Protein AF-A0A5B0WSS4-F1 (afdb_monomer_lite)

pLDDT: mean 94.7, std 6.8, range [60.53, 98.38]

Sequence (94 aa):
MDYKVNVATAGTYKVKYRVAVDSGYTGKVQLQVNGVNLKMPSFPTTGGLKKWVIVSDSVTLEEGEQKIRLYASQNEWKLNWLKLKLIPKVPEKF

Secondary structure (DSSP, 8-state):
-EEEEEESS-EEEEEEEEEEE-TT--EEEEEEETTEEEE-PEEPP-SSTT--EEEEEEEEE-SEEEEEEEEESS-SEEEEEEEEEE-PPPPP--

Foldseek 3Di:
DKDKDAAAAWAKKKKKWKKAAAPPDKWWKFKDKPNHGDDIDIHDHQHHAVRIDIDIDMDTDHGGIIMIDIGTPDDRMDTPDMDIDGDDDDDDDD

Radius of gyration: 14.68 Å; chains: 1; bounding box: 31×34×44 Å

Structure (mmCIF, N/CA/C/O backbone):
data_AF-A0A5B0WSS4-F1
#
_entry.id   AF-A0A5B0WSS4-F1
#
loop_
_atom_site.group_PDB
_atom_site.id
_atom_site.type_symbol
_atom_site.label_atom_id
_atom_site.label_alt_id
_atom_site.label_comp_id
_atom_site.label_asym_id
_atom_site.label_entity_id
_atom_site.label_seq_id
_atom_site.pdbx_PDB_ins_code
_atom_site.Cartn_x
_atom_site.Cartn_y
_atom_site.Cartn_z
_atom_site.occupancy
_atom_site.B_iso_or_equiv
_atom_site.auth_seq_id
_atom_site.auth_comp_id
_atom_site.auth_asym_id
_atom_site.auth_atom_id
_atom_site.pdbx_PDB_model_num
ATOM 1 N N . MET A 1 1 ? -1.188 8.835 -4.229 1.00 92.06 1 MET A N 1
ATOM 2 C CA . MET A 1 1 ? -2.558 8.326 -4.468 1.00 92.06 1 MET A CA 1
ATOM 3 C C . MET A 1 1 ? -3.205 8.097 -3.119 1.00 92.06 1 MET A C 1
ATOM 5 O O . MET A 1 1 ? -2.562 7.465 -2.288 1.00 92.06 1 MET A O 1
ATOM 9 N N . ASP A 1 2 ? -4.418 8.605 -2.906 1.00 94.94 2 ASP A N 1
ATOM 10 C CA . ASP A 1 2 ? -5.109 8.562 -1.610 1.00 94.94 2 ASP A CA 1
ATOM 11 C C . ASP A 1 2 ? -6.397 7.742 -1.727 1.00 94.94 2 ASP A C 1
ATOM 13 O O . ASP A 1 2 ? -7.155 7.908 -2.679 1.00 94.94 2 ASP A O 1
ATOM 17 N N . TYR A 1 3 ? -6.646 6.884 -0.742 1.00 95.19 3 TYR A N 1
ATOM 18 C CA . TYR A 1 3 ? -7.812 6.016 -0.645 1.00 95.19 3 TYR A CA 1
ATOM 19 C C . TYR A 1 3 ? -8.420 6.161 0.744 1.00 95.19 3 TYR A C 1
ATOM 21 O O . TYR A 1 3 ? -7.738 5.970 1.750 1.00 95.19 3 TYR A O 1
ATOM 29 N N . LYS A 1 4 ? -9.712 6.472 0.802 1.00 96.62 4 LYS A N 1
ATOM 30 C CA . LYS A 1 4 ? -10.490 6.339 2.032 1.00 96.62 4 LYS A CA 1
ATOM 31 C C . LYS A 1 4 ? -11.066 4.934 2.080 1.00 96.62 4 LYS A C 1
ATOM 33 O O . LYS A 1 4 ? -11.706 4.506 1.120 1.00 96.62 4 LYS A O 1
ATOM 38 N N . VAL A 1 5 ? -10.819 4.219 3.168 1.00 95.31 5 VAL A N 1
ATOM 39 C CA . VAL A 1 5 ? -11.367 2.880 3.391 1.00 95.31 5 VAL A CA 1
ATOM 40 C C . VAL A 1 5 ? -12.081 2.863 4.731 1.00 95.31 5 VAL A C 1
ATOM 42 O O . VAL A 1 5 ? -11.578 3.422 5.699 1.00 95.31 5 VAL A O 1
ATOM 45 N N . ASN A 1 6 ? -13.250 2.230 4.784 1.00 97.19 6 ASN A N 1
ATOM 46 C CA . ASN A 1 6 ? -13.915 1.937 6.046 1.00 97.19 6 ASN A CA 1
ATOM 47 C C . ASN A 1 6 ? -13.556 0.505 6.457 1.00 97.19 6 ASN A C 1
ATOM 49 O O . ASN A 1 6 ? -13.959 -0.457 5.796 1.00 97.19 6 ASN A O 1
ATOM 53 N N . VAL A 1 7 ? -12.728 0.369 7.486 1.00 97.38 7 VAL A N 1
ATOM 54 C CA . VAL A 1 7 ? -12.234 -0.915 7.983 1.00 97.38 7 VAL A CA 1
ATOM 55 C C . VAL A 1 7 ? -13.266 -1.488 8.945 1.00 97.38 7 VAL A C 1
ATOM 57 O O . VAL A 1 7 ? -13.488 -0.939 10.012 1.00 97.38 7 VAL A O 1
ATOM 60 N N . ALA A 1 8 ? -13.892 -2.604 8.574 1.00 96.12 8 ALA A N 1
ATOM 61 C CA . ALA A 1 8 ? -14.956 -3.210 9.379 1.00 96.12 8 ALA A CA 1
ATOM 62 C C . ALA A 1 8 ? -14.460 -3.937 10.644 1.00 96.12 8 ALA A C 1
ATOM 64 O O . ALA A 1 8 ? -15.256 -4.273 11.510 1.00 96.12 8 ALA A O 1
ATOM 65 N N . THR A 1 9 ? -13.172 -4.276 10.730 1.00 96.56 9 THR A N 1
ATOM 66 C CA . THR A 1 9 ? -12.614 -4.998 11.881 1.00 96.56 9 THR A CA 1
ATOM 67 C C . THR A 1 9 ? -11.152 -4.624 12.049 1.00 96.56 9 THR A C 1
ATOM 69 O O . THR A 1 9 ? -10.368 -4.783 11.114 1.00 96.56 9 THR A O 1
ATOM 72 N N . ALA A 1 10 ? -10.765 -4.166 13.237 1.00 97.56 10 ALA A N 1
ATOM 73 C CA . ALA A 1 10 ? -9.361 -3.905 13.531 1.00 97.56 10 ALA A CA 1
ATOM 74 C C . ALA A 1 10 ? -8.521 -5.191 13.403 1.00 97.56 10 ALA A C 1
ATOM 76 O O . ALA A 1 10 ? -8.927 -6.275 13.838 1.00 97.56 10 ALA A O 1
ATOM 77 N N . GLY A 1 11 ? -7.328 -5.092 12.819 1.00 96.75 11 GLY A N 1
ATOM 78 C CA . GLY A 1 11 ? -6.429 -6.237 12.706 1.00 96.75 11 GLY A CA 1
ATOM 79 C C . GLY A 1 11 ? -5.336 -6.090 11.661 1.00 96.75 11 GLY A C 1
ATOM 80 O O . GLY A 1 11 ? -5.147 -5.040 11.049 1.00 96.75 11 GLY A O 1
ATOM 81 N N . THR A 1 12 ? -4.589 -7.173 11.447 1.00 97.06 12 THR A N 1
ATOM 82 C CA . THR A 1 12 ? -3.542 -7.218 10.425 1.00 97.06 12 THR A CA 1
ATOM 83 C C . THR A 1 12 ? -4.136 -7.570 9.067 1.00 97.06 12 THR A C 1
ATOM 85 O O . THR A 1 12 ? -4.706 -8.641 8.862 1.00 97.06 12 THR A O 1
ATOM 88 N N . TYR A 1 13 ? -3.947 -6.683 8.103 1.00 97.44 13 TYR A N 1
ATOM 89 C CA . TYR A 1 13 ? -4.345 -6.851 6.718 1.00 97.44 13 TYR A CA 1
ATOM 90 C C . TYR A 1 13 ? -3.131 -7.185 5.859 1.00 97.44 13 TYR A C 1
ATOM 92 O O . TYR A 1 13 ? -2.113 -6.495 5.894 1.00 97.44 13 TYR A O 1
ATOM 100 N N . LYS A 1 14 ?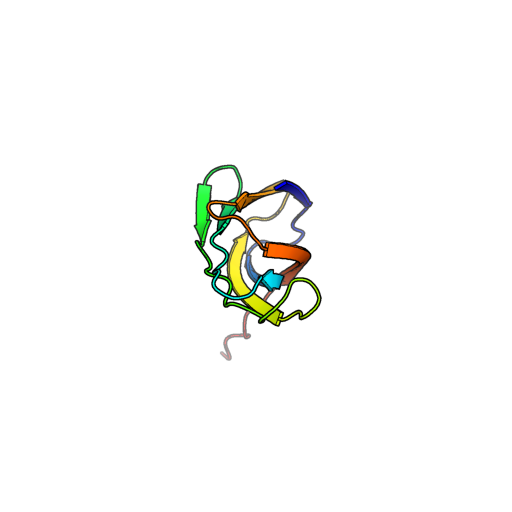 -3.258 -8.215 5.018 1.00 97.75 14 LYS A N 1
ATOM 101 C CA . LYS A 1 14 ? -2.341 -8.438 3.902 1.00 97.75 14 LYS A CA 1
ATOM 102 C C . LYS A 1 14 ? -2.639 -7.409 2.819 1.00 97.75 14 LYS A C 1
ATOM 104 O O . LYS A 1 14 ? -3.746 -7.389 2.273 1.00 97.75 14 LYS A O 1
ATOM 109 N N . VAL A 1 15 ? -1.644 -6.599 2.490 1.00 97.50 15 VAL A N 1
ATOM 110 C CA . VAL A 1 15 ? -1.677 -5.669 1.362 1.00 97.50 15 VAL A CA 1
ATOM 111 C C . VAL A 1 15 ? -1.111 -6.385 0.151 1.00 97.50 15 VAL A C 1
ATOM 113 O O . VAL A 1 15 ? -0.077 -7.042 0.242 1.00 97.50 15 VAL A O 1
ATOM 116 N N . LYS A 1 16 ? -1.788 -6.283 -0.988 1.00 98.25 16 LYS A N 1
ATOM 117 C CA . LYS A 1 16 ? -1.298 -6.773 -2.275 1.00 98.25 16 LYS A CA 1
ATOM 118 C C . LYS A 1 16 ? -1.303 -5.635 -3.280 1.00 98.25 16 LYS A C 1
ATOM 120 O O . LYS A 1 16 ? -2.348 -5.022 -3.489 1.00 98.25 16 LYS A O 1
ATOM 125 N N . TYR A 1 17 ? -0.170 -5.418 -3.931 1.00 97.81 17 TYR A N 1
ATOM 126 C CA . TYR A 1 17 ? -0.000 -4.452 -5.011 1.00 97.81 17 TYR A CA 1
ATOM 127 C C . TYR A 1 17 ? 0.189 -5.225 -6.306 1.00 97.81 17 TYR A C 1
ATOM 129 O O . TYR A 1 17 ? 1.143 -5.998 -6.418 1.00 97.81 17 TYR A O 1
ATOM 137 N N . ARG A 1 18 ? -0.695 -5.030 -7.287 1.00 98.19 18 ARG A N 1
ATOM 138 C CA . ARG A 1 18 ? -0.451 -5.526 -8.643 1.00 98.19 18 ARG A CA 1
ATOM 139 C C . ARG A 1 18 ? 0.193 -4.422 -9.460 1.00 98.19 18 ARG A C 1
ATOM 141 O O . ARG A 1 18 ? -0.464 -3.430 -9.776 1.00 98.19 18 ARG A O 1
ATOM 148 N N . VAL A 1 19 ? 1.463 -4.608 -9.788 1.00 98.12 19 VAL A N 1
ATOM 149 C CA . VAL A 1 19 ? 2.328 -3.570 -10.359 1.00 98.12 19 VAL A CA 1
ATOM 150 C C . VAL A 1 19 ? 3.060 -4.067 -11.598 1.00 98.12 19 VAL A C 1
ATOM 152 O O . VAL A 1 19 ? 3.273 -5.269 -11.757 1.00 98.12 19 VAL A O 1
ATOM 155 N N . ALA A 1 20 ? 3.414 -3.138 -12.476 1.00 98.31 20 ALA A N 1
ATOM 156 C CA . ALA A 1 20 ? 4.328 -3.346 -13.595 1.00 98.31 20 ALA A CA 1
ATOM 157 C C . ALA A 1 20 ? 5.439 -2.303 -13.493 1.00 98.31 20 ALA A C 1
ATOM 159 O O . ALA A 1 20 ? 5.146 -1.150 -13.196 1.00 98.31 20 ALA A O 1
ATOM 160 N N . VAL A 1 21 ? 6.687 -2.689 -13.721 1.00 98.00 21 VAL A N 1
ATOM 161 C CA . VAL A 1 21 ? 7.860 -1.820 -13.575 1.00 98.00 21 VAL A CA 1
ATOM 162 C C . VAL A 1 21 ? 8.705 -1.963 -14.832 1.00 98.00 21 VAL A C 1
ATOM 164 O O . VAL A 1 21 ? 8.942 -3.085 -15.294 1.00 98.00 21 VAL A O 1
ATOM 167 N N . ASP A 1 22 ? 9.127 -0.843 -15.410 1.00 97.75 22 ASP A N 1
ATOM 168 C CA . ASP A 1 22 ? 9.866 -0.878 -16.665 1.00 97.75 22 ASP A CA 1
ATOM 169 C C . ASP A 1 22 ? 11.263 -1.513 -16.517 1.00 97.75 22 ASP A C 1
ATOM 171 O O . ASP A 1 22 ? 11.772 -1.766 -15.416 1.00 97.75 22 ASP A O 1
ATOM 175 N N . SER A 1 23 ? 11.870 -1.850 -17.650 1.00 96.00 23 SER A N 1
ATOM 176 C CA . SER A 1 23 ? 13.200 -2.458 -17.700 1.00 96.00 23 SER A CA 1
ATOM 177 C C . SER A 1 23 ? 14.260 -1.486 -17.179 1.00 96.00 23 SER A C 1
ATOM 179 O O . SER A 1 23 ? 14.285 -0.330 -17.577 1.00 96.00 23 SER A O 1
ATOM 181 N N . GLY A 1 24 ? 15.146 -1.952 -16.296 1.00 93.25 24 GLY A N 1
ATOM 182 C CA . GLY A 1 24 ? 16.197 -1.112 -15.700 1.00 93.25 24 GLY A CA 1
ATOM 183 C C . GLY A 1 24 ? 15.745 -0.262 -14.506 1.00 93.25 24 GLY A C 1
ATOM 184 O O . GLY A 1 24 ? 16.573 0.419 -13.907 1.00 93.25 24 GLY A O 1
ATOM 185 N N . TYR A 1 25 ? 14.470 -0.345 -14.114 1.00 95.56 25 TYR A N 1
ATOM 186 C CA . TYR A 1 25 ? 13.918 0.396 -12.981 1.00 95.56 25 TYR A CA 1
ATOM 187 C C . TYR A 1 25 ? 13.467 -0.521 -11.843 1.00 95.56 25 TYR A C 1
ATOM 189 O O . TYR A 1 25 ? 13.131 -1.691 -12.027 1.00 95.56 25 TYR A O 1
ATOM 197 N N . THR A 1 26 ? 13.407 0.053 -10.646 1.00 95.00 26 THR A N 1
ATOM 198 C CA . THR A 1 26 ? 12.655 -0.477 -9.506 1.00 95.00 26 THR A CA 1
ATOM 199 C C . THR A 1 26 ? 11.599 0.545 -9.121 1.00 95.00 26 THR A C 1
ATOM 201 O O . THR A 1 26 ? 11.837 1.744 -9.236 1.00 95.00 26 THR A O 1
ATOM 204 N N . GLY A 1 27 ? 10.443 0.097 -8.644 1.00 93.25 27 GLY A N 1
ATOM 205 C CA . GLY A 1 27 ? 9.494 0.998 -7.995 1.00 93.25 27 GLY A CA 1
ATOM 206 C C . GLY A 1 27 ? 9.815 1.112 -6.508 1.00 93.25 27 GLY A C 1
ATOM 207 O O . GLY A 1 27 ? 10.134 0.117 -5.867 1.00 93.25 27 GLY A O 1
ATOM 208 N N . LYS A 1 28 ? 9.688 2.303 -5.926 1.00 93.44 28 LYS A N 1
ATOM 209 C CA . LYS A 1 28 ? 9.684 2.492 -4.469 1.00 93.44 28 LYS A CA 1
ATOM 210 C C . LYS A 1 28 ? 8.483 3.324 -4.082 1.00 93.44 28 LYS A C 1
ATOM 212 O O . LYS A 1 28 ? 8.263 4.399 -4.646 1.00 93.44 28 LYS A O 1
ATOM 217 N N . VAL A 1 29 ? 7.728 2.835 -3.108 1.00 95.25 29 VAL A N 1
ATOM 218 C CA . VAL A 1 29 ? 6.575 3.552 -2.568 1.00 95.25 29 VAL A CA 1
ATOM 219 C C . VAL A 1 29 ? 6.602 3.538 -1.050 1.00 95.25 29 VAL A C 1
ATOM 221 O O . VAL A 1 29 ? 7.129 2.613 -0.443 1.00 95.25 29 VAL A O 1
ATOM 224 N N . GLN A 1 30 ? 6.002 4.551 -0.438 1.00 96.56 30 GLN A N 1
ATOM 225 C CA . GLN A 1 30 ? 5.640 4.540 0.973 1.00 96.56 30 GLN A CA 1
ATOM 226 C C . GLN A 1 30 ? 4.143 4.242 1.075 1.00 96.56 30 GLN A C 1
ATOM 228 O O . GLN A 1 30 ? 3.327 4.915 0.438 1.00 96.56 30 GLN A O 1
ATOM 233 N N . LEU A 1 31 ? 3.788 3.230 1.863 1.00 97.06 31 LEU A N 1
ATOM 234 C CA . LEU A 1 31 ? 2.414 2.982 2.279 1.00 97.06 31 LEU A CA 1
ATOM 235 C C . LEU A 1 31 ? 2.175 3.718 3.596 1.00 97.06 31 LEU A C 1
ATOM 237 O O . LEU A 1 31 ? 2.734 3.360 4.637 1.00 97.06 31 LEU A O 1
ATOM 241 N N . GLN A 1 32 ? 1.328 4.733 3.525 1.00 97.69 32 GLN A N 1
ATOM 242 C CA . GLN A 1 32 ? 0.922 5.566 4.644 1.00 97.69 32 GLN A CA 1
ATOM 243 C C . GLN A 1 32 ? -0.490 5.219 5.097 1.00 97.69 32 GLN A C 1
ATOM 245 O O . GLN A 1 32 ? -1.369 4.996 4.263 1.00 97.69 32 GLN A O 1
ATOM 250 N N . VAL A 1 33 ? -0.713 5.242 6.408 1.00 97.12 33 VAL A N 1
ATOM 251 C CA . VAL A 1 33 ? -2.039 5.148 7.027 1.00 97.12 33 VAL A CA 1
ATOM 252 C C . VAL A 1 33 ? -2.206 6.346 7.949 1.00 97.12 33 VAL A C 1
ATOM 254 O O . VAL A 1 33 ? -1.368 6.581 8.813 1.00 97.12 33 VAL A O 1
ATOM 257 N N . ASN A 1 34 ? -3.236 7.159 7.708 1.00 96.50 34 ASN A N 1
ATOM 258 C CA . ASN A 1 34 ? -3.513 8.403 8.440 1.00 96.50 34 ASN A CA 1
ATOM 259 C C . ASN A 1 34 ? -2.299 9.349 8.536 1.00 96.50 34 ASN A C 1
ATOM 261 O O . ASN A 1 34 ? -2.099 10.031 9.533 1.00 96.50 34 ASN A O 1
ATOM 265 N N . GLY A 1 35 ? -1.476 9.384 7.483 1.00 95.62 35 GLY A N 1
ATOM 266 C CA . GLY A 1 35 ? -0.267 10.214 7.415 1.00 95.62 35 GLY A CA 1
ATOM 267 C C . GLY A 1 35 ? 0.994 9.577 8.010 1.00 95.62 35 GLY A C 1
ATOM 268 O O . GLY A 1 35 ? 2.077 10.124 7.824 1.00 95.62 35 GLY A O 1
ATOM 269 N N . VAL A 1 36 ? 0.894 8.409 8.651 1.00 96.50 36 VAL A N 1
ATOM 270 C CA . VAL A 1 36 ? 2.044 7.680 9.206 1.00 96.50 36 VAL A CA 1
ATOM 271 C C . VAL A 1 36 ? 2.575 6.673 8.190 1.00 96.50 36 VAL A C 1
ATOM 273 O O . VAL A 1 36 ? 1.823 5.846 7.678 1.00 96.50 36 VAL A O 1
ATOM 276 N N . ASN A 1 37 ? 3.880 6.712 7.910 1.00 96.00 37 ASN A N 1
ATOM 277 C CA . ASN A 1 37 ? 4.566 5.724 7.072 1.00 96.00 37 ASN A CA 1
ATOM 278 C C . ASN A 1 37 ? 4.626 4.363 7.784 1.00 96.00 37 ASN A C 1
ATOM 280 O O . ASN A 1 37 ? 5.374 4.216 8.746 1.00 96.00 37 ASN A O 1
ATOM 284 N N . LEU A 1 38 ? 3.883 3.362 7.299 1.00 95.75 38 LEU A N 1
ATOM 285 C CA . LEU A 1 38 ? 3.890 2.013 7.886 1.00 95.75 38 LEU A CA 1
ATOM 286 C C . LEU A 1 38 ? 4.794 1.030 7.138 1.00 95.75 38 LEU A C 1
ATOM 288 O O . LEU A 1 38 ? 5.373 0.136 7.757 1.00 95.75 38 LEU A O 1
ATOM 292 N N . LYS A 1 39 ? 4.895 1.154 5.807 1.00 96.50 39 LYS A N 1
ATOM 293 C CA . LYS A 1 39 ? 5.733 0.288 4.956 1.00 96.50 39 LYS A CA 1
ATOM 294 C C . LYS A 1 39 ? 6.391 1.074 3.830 1.00 96.50 39 LYS A C 1
ATOM 296 O O . LYS A 1 39 ? 5.883 2.109 3.405 1.00 96.50 39 LYS A O 1
ATOM 301 N N . MET A 1 40 ? 7.499 0.539 3.321 1.00 95.88 40 MET A N 1
ATOM 302 C CA . MET A 1 40 ? 8.234 1.087 2.179 1.00 95.88 40 MET A CA 1
ATOM 303 C C . MET A 1 40 ? 8.583 -0.014 1.163 1.00 95.88 40 MET A C 1
ATOM 305 O O . MET A 1 40 ? 9.758 -0.364 1.030 1.00 95.88 40 MET A O 1
ATOM 309 N N . PRO A 1 41 ? 7.596 -0.639 0.494 1.00 94.00 41 PRO A N 1
ATOM 310 C CA . PRO A 1 41 ? 7.894 -1.734 -0.415 1.00 94.00 41 PRO A CA 1
ATOM 311 C C . PRO A 1 41 ? 8.697 -1.271 -1.633 1.00 94.00 41 PRO A C 1
ATOM 313 O O . PRO A 1 41 ? 8.480 -0.195 -2.199 1.00 94.00 41 PRO A O 1
ATOM 316 N N . SER A 1 42 ? 9.604 -2.153 -2.051 1.00 95.69 42 SER A N 1
ATOM 317 C CA . SER A 1 42 ? 10.277 -2.088 -3.342 1.00 95.69 42 SER A CA 1
ATOM 318 C C . SER A 1 42 ? 9.543 -2.989 -4.334 1.00 95.69 42 SER A C 1
ATOM 320 O O . SER A 1 42 ? 9.232 -4.143 -4.030 1.00 95.69 42 SER A O 1
ATOM 322 N N . PHE A 1 43 ?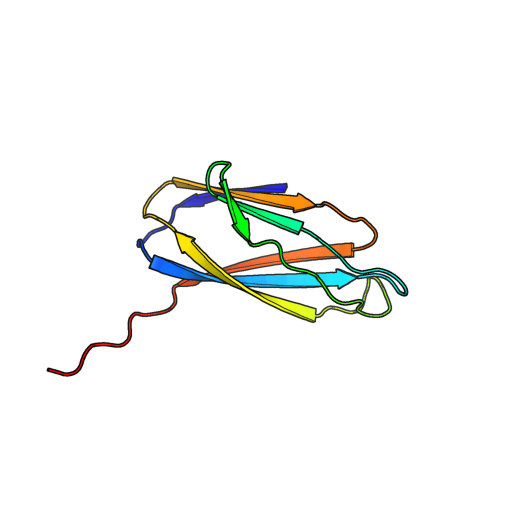 9.251 -2.468 -5.518 1.00 96.75 43 PHE A N 1
ATOM 323 C CA . PHE A 1 43 ? 8.656 -3.208 -6.619 1.00 96.75 43 PHE A CA 1
ATOM 324 C C . PHE A 1 43 ? 9.765 -3.642 -7.582 1.00 96.75 43 PHE A C 1
ATOM 326 O O . PHE A 1 43 ? 10.459 -2.779 -8.130 1.00 96.75 43 PHE A O 1
ATOM 333 N N . PRO A 1 44 ? 9.955 -4.956 -7.793 1.00 96.69 44 PRO A N 1
ATOM 334 C CA . PRO A 1 44 ? 10.992 -5.445 -8.691 1.00 96.69 44 PRO A CA 1
ATOM 335 C C . PRO A 1 44 ? 10.666 -5.076 -10.140 1.00 96.69 44 PRO A C 1
ATOM 337 O O . PRO A 1 44 ? 9.490 -4.963 -10.499 1.00 96.69 44 PRO A O 1
ATOM 340 N N . THR A 1 45 ? 11.699 -4.935 -10.979 1.00 97.06 45 THR A N 1
ATOM 341 C CA . THR A 1 45 ? 11.503 -4.800 -12.429 1.00 97.06 45 THR A CA 1
ATOM 342 C C . THR A 1 45 ? 10.644 -5.955 -12.941 1.00 97.06 45 THR A C 1
ATOM 344 O O . THR A 1 45 ? 10.848 -7.113 -12.568 1.00 97.06 45 THR A O 1
ATOM 347 N N . THR A 1 46 ? 9.671 -5.652 -13.798 1.00 97.75 46 THR A N 1
ATOM 348 C CA . THR A 1 46 ? 8.909 -6.683 -14.508 1.00 97.75 46 THR A CA 1
ATOM 349 C C . THR A 1 46 ? 9.381 -6.838 -15.950 1.00 97.75 46 THR A C 1
ATOM 351 O O . THR A 1 46 ? 8.854 -7.679 -16.677 1.00 97.75 46 THR A O 1
ATOM 354 N N . GLY A 1 47 ? 10.384 -6.058 -16.373 1.00 96.06 47 GLY A N 1
ATOM 355 C CA . GLY A 1 47 ? 10.885 -6.036 -17.745 1.00 96.06 47 GLY A CA 1
ATOM 356 C C . GLY A 1 47 ? 9.878 -5.454 -18.741 1.00 96.06 47 GLY A C 1
ATOM 357 O O . GLY A 1 47 ? 9.804 -5.937 -19.878 1.00 96.06 47 GLY A O 1
ATOM 358 N N . GLY A 1 48 ? 9.037 -4.512 -18.291 1.00 95.62 48 GLY A N 1
ATOM 359 C CA . GLY A 1 48 ? 8.133 -3.731 -19.138 1.00 95.62 48 GLY A CA 1
ATOM 360 C C . GLY A 1 48 ? 6.763 -3.431 -18.519 1.00 95.62 48 GLY A C 1
ATOM 361 O O . GLY A 1 48 ? 6.160 -4.257 -17.833 1.00 95.62 48 GLY A O 1
ATOM 362 N N . LEU A 1 49 ? 6.188 -2.279 -18.878 1.00 95.75 49 LEU A N 1
ATOM 363 C CA . LEU A 1 49 ? 4.931 -1.734 -18.322 1.00 95.75 49 LEU A CA 1
ATOM 364 C C . LEU A 1 49 ? 3.637 -2.514 -18.660 1.00 95.75 49 LEU A C 1
ATOM 366 O O . LEU A 1 49 ? 2.537 -2.067 -18.325 1.00 95.75 49 LEU A O 1
ATOM 370 N N . LYS A 1 50 ? 3.749 -3.665 -19.335 1.00 96.19 50 LYS A N 1
ATOM 371 C CA . LYS A 1 50 ? 2.643 -4.601 -19.624 1.00 96.19 50 LYS A CA 1
ATOM 372 C C . LYS A 1 50 ? 2.791 -5.951 -18.903 1.00 96.19 50 LYS A C 1
ATOM 374 O O . LYS A 1 50 ? 1.874 -6.768 -18.969 1.00 96.19 50 LYS A O 1
ATOM 379 N N . LYS A 1 51 ? 3.912 -6.187 -18.214 1.00 97.69 51 LYS A N 1
ATOM 380 C CA . LYS A 1 51 ? 4.175 -7.398 -17.424 1.00 97.69 51 LYS A CA 1
ATOM 381 C C . LYS A 1 51 ? 3.881 -7.098 -15.960 1.00 97.69 51 LYS A C 1
ATOM 383 O O . LYS A 1 51 ? 4.435 -6.152 -15.410 1.00 97.69 51 LYS A O 1
ATOM 388 N N . TRP A 1 52 ? 3.000 -7.877 -15.342 1.00 98.31 52 TRP A N 1
ATOM 389 C CA . TRP A 1 52 ? 2.464 -7.581 -14.014 1.00 98.31 52 TRP A CA 1
ATOM 390 C C . TRP A 1 52 ? 2.896 -8.622 -12.990 1.00 98.31 52 TRP A C 1
ATOM 392 O O . TRP A 1 52 ? 2.803 -9.819 -13.253 1.00 98.31 52 TRP A O 1
ATOM 402 N N . VAL A 1 53 ? 3.263 -8.167 -11.797 1.00 98.25 53 VAL A N 1
ATOM 403 C CA . VAL A 1 53 ? 3.559 -9.014 -10.633 1.00 98.25 53 VAL A CA 1
ATOM 404 C C . VAL A 1 53 ? 2.737 -8.571 -9.428 1.00 98.25 53 VAL A C 1
ATOM 406 O O . VAL A 1 53 ? 2.196 -7.463 -9.405 1.00 98.25 53 VAL A O 1
ATOM 409 N N . ILE A 1 54 ? 2.622 -9.446 -8.427 1.00 98.38 54 ILE A N 1
ATOM 410 C CA . ILE A 1 54 ? 2.004 -9.120 -7.139 1.00 98.38 54 ILE A CA 1
ATOM 411 C C . ILE A 1 54 ? 3.099 -9.023 -6.082 1.00 98.38 54 ILE A C 1
ATOM 413 O O . ILE A 1 54 ? 3.743 -10.021 -5.767 1.00 98.38 54 ILE A O 1
ATOM 417 N N . VAL A 1 55 ? 3.246 -7.843 -5.488 1.00 97.88 55 VAL A N 1
ATOM 418 C CA . VAL A 1 55 ? 4.051 -7.627 -4.278 1.00 97.88 55 VAL A CA 1
ATOM 419 C C . VAL A 1 55 ? 3.108 -7.635 -3.078 1.00 97.88 55 VAL A C 1
ATOM 421 O O . VAL A 1 55 ? 1.959 -7.201 -3.195 1.00 97.88 55 VAL A O 1
ATOM 424 N N . SER A 1 56 ? 3.533 -8.189 -1.942 1.00 97.12 56 SER A N 1
ATOM 425 C CA . SER A 1 56 ? 2.699 -8.276 -0.737 1.00 97.12 56 SER A CA 1
ATOM 426 C C . SER A 1 56 ? 3.407 -7.730 0.496 1.00 97.12 56 SER A C 1
ATOM 428 O O . SER A 1 56 ? 4.583 -8.008 0.684 1.00 97.12 56 SER A O 1
ATOM 430 N N . ASP A 1 57 ? 2.642 -7.067 1.359 1.00 96.12 57 ASP A N 1
ATOM 431 C CA . ASP A 1 57 ? 3.030 -6.619 2.702 1.00 96.12 57 ASP A CA 1
ATOM 432 C C . ASP A 1 57 ? 1.945 -6.999 3.720 1.00 96.12 57 ASP A C 1
ATOM 434 O O . ASP A 1 57 ? 0.879 -7.513 3.363 1.00 96.12 57 ASP A O 1
ATOM 438 N N . SER A 1 58 ? 2.188 -6.693 4.991 1.00 96.06 58 SER A N 1
ATOM 439 C CA . SER A 1 58 ? 1.175 -6.665 6.045 1.00 96.06 58 SER A CA 1
ATOM 440 C C . SER A 1 58 ? 1.162 -5.315 6.764 1.00 96.06 58 SER A C 1
ATOM 442 O O . SER A 1 58 ? 2.215 -4.738 7.031 1.00 96.06 58 SER A O 1
ATOM 444 N N . VAL A 1 59 ? -0.024 -4.810 7.095 1.00 96.50 59 VAL A N 1
ATOM 445 C CA . VAL A 1 59 ? -0.213 -3.614 7.934 1.00 96.50 59 VAL A CA 1
ATOM 446 C C . VAL A 1 59 ? -1.299 -3.870 8.961 1.00 96.50 59 VAL A C 1
ATOM 448 O O . VAL A 1 59 ? -2.253 -4.587 8.673 1.00 96.50 59 VAL A O 1
ATOM 451 N N . THR A 1 60 ? -1.167 -3.288 10.146 1.00 96.31 60 THR A N 1
ATOM 452 C CA . THR A 1 60 ? -2.256 -3.258 11.124 1.00 96.31 60 THR A CA 1
ATOM 453 C C . THR A 1 60 ? -3.119 -2.037 10.847 1.00 96.31 60 THR A C 1
ATOM 455 O O . THR A 1 60 ? -2.585 -0.945 10.657 1.00 96.31 60 THR A O 1
ATOM 458 N N . LEU A 1 61 ? -4.429 -2.243 10.762 1.00 97.38 61 LEU A N 1
ATOM 459 C CA . LEU A 1 61 ? -5.421 -1.190 10.582 1.00 97.38 61 LEU A CA 1
ATOM 460 C C . LEU A 1 61 ? -6.392 -1.226 11.756 1.00 97.38 61 LEU A C 1
ATOM 462 O O . LEU A 1 61 ? -6.816 -2.307 12.166 1.00 97.38 61 LEU A O 1
ATOM 466 N N . GLU A 1 62 ? -6.756 -0.047 12.244 1.00 97.62 62 GLU A N 1
ATOM 467 C CA 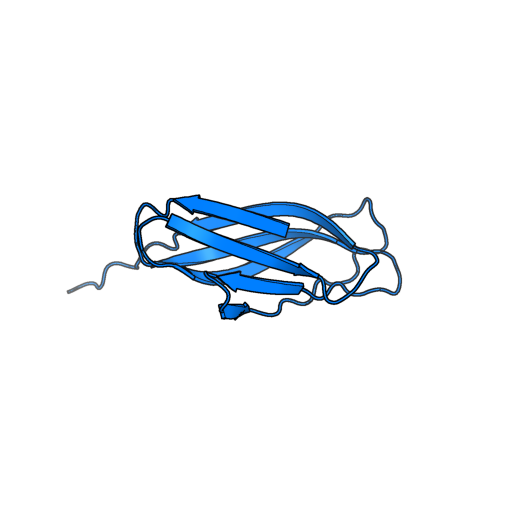. GLU A 1 62 ? -7.839 0.118 13.209 1.00 97.62 62 GLU A CA 1
ATOM 468 C C . GLU A 1 62 ? -9.196 0.071 12.497 1.00 97.62 62 GLU A C 1
ATOM 470 O O . GLU A 1 62 ? -9.287 0.350 11.298 1.00 97.62 62 GLU A O 1
ATOM 475 N N . GLU A 1 63 ? -10.247 -0.281 13.237 1.00 97.75 63 GLU A N 1
ATOM 476 C CA . GLU A 1 63 ? -11.631 -0.212 12.759 1.00 97.75 63 GLU A CA 1
ATOM 477 C C . GLU A 1 63 ? -12.034 1.242 12.443 1.00 97.75 63 GLU A C 1
ATOM 479 O O . GLU A 1 63 ? -11.532 2.192 13.048 1.00 97.75 63 GLU A O 1
ATOM 484 N N . GLY A 1 64 ? -12.940 1.425 11.482 1.00 98.12 64 GLY A N 1
ATOM 485 C CA . GLY A 1 64 ? -13.469 2.725 11.072 1.00 98.12 64 GLY A CA 1
ATOM 486 C C . GLY A 1 64 ? -12.773 3.339 9.854 1.00 98.12 64 GLY A C 1
ATOM 487 O O . GLY A 1 64 ? -12.103 2.655 9.074 1.00 98.12 64 GLY A O 1
ATOM 488 N N . GLU A 1 65 ? -12.967 4.647 9.649 1.00 98.19 65 GLU A N 1
ATOM 489 C CA . GLU A 1 65 ? -12.387 5.364 8.506 1.00 98.19 65 GLU A CA 1
ATOM 490 C C . GLU A 1 65 ? -10.862 5.463 8.643 1.00 98.19 65 GLU A C 1
ATOM 492 O O . GLU A 1 65 ? -10.330 6.018 9.601 1.00 98.19 65 GLU A O 1
ATOM 497 N N . GLN A 1 66 ? -10.156 4.955 7.637 1.00 97.75 66 GLN A N 1
ATOM 498 C CA . GLN A 1 66 ? -8.707 5.037 7.512 1.00 97.75 66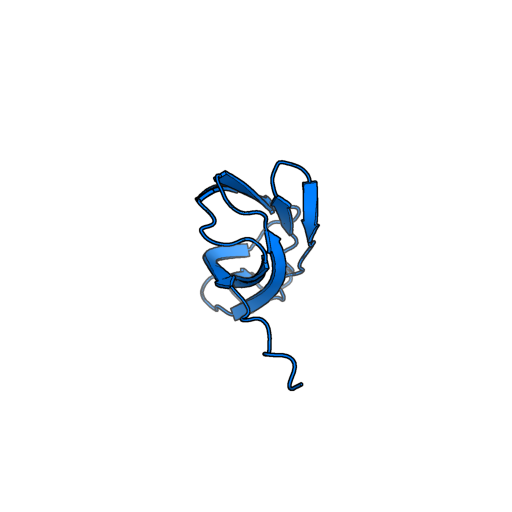 GLN A CA 1
ATOM 499 C C . GLN A 1 66 ? -8.355 5.684 6.172 1.00 97.75 66 GLN A C 1
ATOM 501 O O . GLN A 1 66 ? -8.912 5.347 5.119 1.00 97.75 66 GLN A O 1
ATOM 506 N N . LYS A 1 67 ? -7.379 6.592 6.183 1.00 98.06 67 LYS A N 1
ATOM 507 C CA . LYS A 1 67 ? -6.794 7.159 4.967 1.00 98.06 67 LYS A CA 1
ATOM 508 C C . LYS A 1 67 ? -5.537 6.385 4.598 1.00 98.06 67 LYS A C 1
ATOM 510 O O . LYS A 1 67 ? -4.489 6.565 5.215 1.00 98.06 67 LYS A O 1
ATOM 515 N N . ILE A 1 68 ? -5.622 5.582 3.547 1.00 97.38 68 ILE A N 1
ATOM 516 C CA . ILE A 1 68 ? -4.479 4.889 2.956 1.00 97.38 68 ILE A CA 1
ATOM 517 C C . ILE A 1 68 ? -3.879 5.765 1.861 1.00 97.38 68 ILE A C 1
ATOM 519 O O . ILE A 1 68 ? -4.588 6.225 0.968 1.00 97.38 68 ILE A O 1
ATOM 523 N N . ARG A 1 69 ? -2.566 5.976 1.881 1.00 97.75 69 ARG A N 1
ATOM 524 C CA . A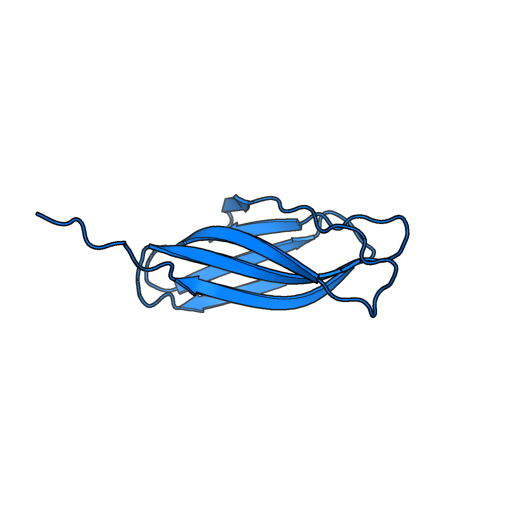RG A 1 69 ? -1.850 6.698 0.824 1.00 97.75 69 ARG A CA 1
ATOM 525 C C . ARG A 1 69 ? -0.693 5.863 0.294 1.00 97.75 69 ARG A C 1
ATOM 527 O O . ARG A 1 69 ? 0.125 5.366 1.057 1.00 97.75 69 ARG A O 1
ATOM 534 N N . LEU A 1 70 ? -0.614 5.749 -1.029 1.00 96.19 70 LEU A N 1
ATOM 535 C CA . LEU A 1 70 ? 0.585 5.302 -1.737 1.00 96.19 70 LEU A CA 1
ATOM 536 C C . LEU A 1 70 ? 1.337 6.534 -2.221 1.00 96.19 70 LEU A C 1
ATOM 538 O O . LEU A 1 70 ? 0.868 7.239 -3.124 1.00 96.19 70 LEU A O 1
ATOM 542 N N . TYR A 1 71 ? 2.479 6.804 -1.604 1.00 96.69 71 TYR A N 1
ATOM 543 C CA . TYR A 1 71 ? 3.384 7.868 -2.014 1.00 96.69 71 TYR A CA 1
ATOM 544 C C . TYR A 1 71 ? 4.512 7.276 -2.860 1.00 96.69 71 TYR A C 1
ATOM 546 O O . TYR A 1 71 ? 5.307 6.482 -2.365 1.00 96.69 71 TYR A O 1
ATOM 554 N N . ALA A 1 72 ? 4.560 7.627 -4.144 1.00 94.81 72 ALA A N 1
ATOM 555 C CA . ALA A 1 72 ? 5.597 7.161 -5.056 1.00 94.81 72 ALA A CA 1
ATOM 556 C C . ALA A 1 72 ? 6.892 7.944 -4.823 1.00 94.81 72 ALA A C 1
ATOM 558 O O . ALA A 1 72 ? 6.893 9.168 -4.908 1.00 94.81 72 ALA A O 1
ATOM 559 N N . SER A 1 73 ? 7.986 7.245 -4.526 1.00 91.69 73 SER A N 1
ATOM 560 C CA . SER A 1 73 ? 9.319 7.846 -4.362 1.00 91.69 73 SER A CA 1
ATOM 561 C C . SER A 1 73 ? 10.240 7.578 -5.558 1.00 91.69 73 SER A C 1
ATOM 563 O O . SER A 1 73 ? 11.338 8.120 -5.612 1.00 91.69 73 SER A O 1
ATOM 565 N N . GLN A 1 74 ? 9.812 6.728 -6.496 1.00 91.62 74 GLN A N 1
ATOM 566 C CA . GLN A 1 74 ? 10.471 6.465 -7.777 1.00 91.62 74 GLN A CA 1
ATOM 567 C C . GLN A 1 74 ? 9.434 6.371 -8.906 1.00 91.62 74 GLN A C 1
ATOM 569 O O . GLN A 1 74 ? 8.241 6.169 -8.649 1.00 91.62 74 GLN A O 1
ATOM 574 N N . ASN A 1 75 ? 9.921 6.502 -10.141 1.00 90.50 75 ASN A N 1
ATOM 575 C CA . ASN A 1 75 ? 9.137 6.610 -11.372 1.00 90.50 75 ASN A CA 1
ATOM 576 C C . ASN A 1 75 ? 9.177 5.279 -12.155 1.00 90.50 75 ASN A C 1
ATOM 578 O O . ASN A 1 75 ? 9.699 4.286 -11.655 1.00 90.50 75 ASN A O 1
ATOM 582 N N . GLU A 1 76 ? 8.636 5.254 -13.377 1.00 95.69 76 GLU A N 1
ATOM 583 C CA . GLU A 1 76 ? 8.707 4.104 -14.303 1.00 95.69 76 GLU A CA 1
ATOM 584 C C . GLU A 1 76 ? 8.060 2.804 -13.807 1.00 95.69 76 GLU A C 1
ATOM 586 O O . GLU A 1 76 ? 8.507 1.682 -14.063 1.00 95.69 76 GLU A O 1
ATOM 591 N N . TRP A 1 77 ? 6.930 2.951 -13.118 1.00 96.88 77 TRP A N 1
ATOM 592 C CA . TRP A 1 77 ? 6.067 1.839 -12.753 1.00 96.88 77 TRP A CA 1
ATOM 593 C C . TRP A 1 77 ? 4.589 2.220 -12.868 1.00 96.88 77 TRP A C 1
ATOM 595 O O . TRP A 1 77 ? 4.209 3.390 -12.847 1.00 96.88 77 TRP A O 1
ATOM 605 N N . LYS A 1 78 ? 3.733 1.207 -12.991 1.00 96.88 78 LYS A N 1
ATOM 606 C CA . LYS A 1 78 ? 2.275 1.324 -13.002 1.00 96.88 78 LYS A CA 1
ATOM 607 C C . LYS A 1 78 ? 1.681 0.539 -11.847 1.00 96.88 78 LYS A C 1
ATOM 609 O O . LYS A 1 78 ? 2.069 -0.605 -11.608 1.00 96.88 78 LYS A O 1
ATOM 614 N N . LEU A 1 79 ? 0.670 1.116 -11.203 1.00 97.06 79 LEU A N 1
ATOM 615 C CA . LEU A 1 79 ? -0.266 0.373 -10.366 1.00 97.06 79 LEU A CA 1
ATOM 616 C C . LEU A 1 79 ? -1.459 -0.067 -11.214 1.00 97.06 79 LEU A C 1
ATOM 618 O O . LEU A 1 79 ? -2.021 0.741 -11.947 1.00 97.06 79 LEU A O 1
ATOM 622 N N . ASN A 1 80 ? -1.875 -1.324 -11.078 1.00 97.56 80 ASN A N 1
ATOM 623 C CA . ASN A 1 80 ? -3.185 -1.763 -11.552 1.00 97.56 80 ASN A CA 1
ATOM 624 C C . ASN A 1 80 ? -4.213 -1.658 -10.423 1.00 97.56 80 ASN A C 1
ATOM 626 O O . ASN A 1 80 ? -5.173 -0.904 -10.515 1.00 97.56 80 ASN A O 1
ATOM 630 N N . TRP A 1 81 ? -3.969 -2.375 -9.326 1.0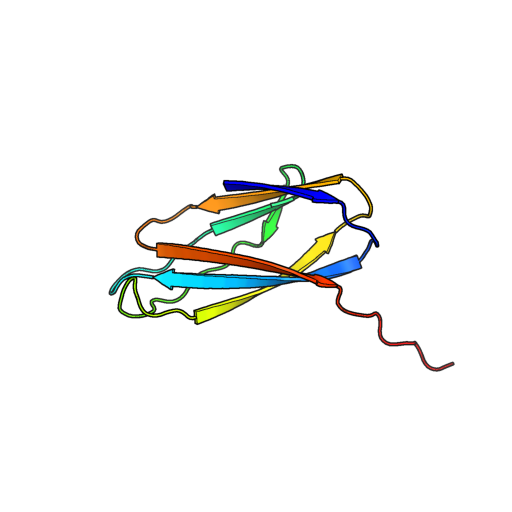0 97.50 81 TRP A N 1
ATOM 631 C CA . TRP A 1 81 ? -4.828 -2.352 -8.151 1.00 97.50 81 TRP A CA 1
ATOM 632 C C . TRP A 1 81 ? -4.029 -2.557 -6.869 1.00 97.50 81 TRP A C 1
ATOM 634 O O . TRP A 1 81 ? -2.943 -3.148 -6.867 1.00 97.50 81 TRP A O 1
ATOM 644 N N . LEU A 1 82 ? -4.627 -2.106 -5.769 1.00 96.06 82 LEU A N 1
ATOM 645 C CA . LEU A 1 82 ? -4.250 -2.441 -4.404 1.00 96.06 82 LEU A CA 1
ATOM 646 C C . LEU A 1 82 ? -5.406 -3.208 -3.758 1.00 96.06 82 LEU A C 1
ATOM 648 O O . LEU A 1 82 ? -6.569 -2.853 -3.937 1.00 96.06 82 LEU A O 1
ATOM 652 N N . LYS A 1 83 ? -5.089 -4.268 -3.014 1.00 97.25 83 LYS A N 1
ATOM 653 C CA . LYS A 1 83 ? -6.078 -5.068 -2.287 1.00 97.25 83 LYS A CA 1
ATOM 654 C C . LYS A 1 83 ? -5.646 -5.261 -0.843 1.00 97.25 83 LYS A C 1
ATOM 656 O O . LYS A 1 83 ? -4.527 -5.700 -0.593 1.00 97.25 83 LYS A O 1
ATOM 661 N N . LEU A 1 84 ? -6.563 -4.992 0.079 1.00 96.44 84 LEU A N 1
ATOM 662 C CA . LEU A 1 84 ? -6.435 -5.299 1.500 1.00 96.44 84 LEU A CA 1
ATOM 663 C C . LEU A 1 84 ? -7.261 -6.551 1.806 1.00 96.44 84 LEU A C 1
ATOM 665 O O . LEU A 1 84 ? -8.406 -6.666 1.370 1.00 96.44 84 LEU A O 1
ATOM 669 N N . LYS A 1 85 ? -6.679 -7.511 2.526 1.00 96.81 85 LYS A N 1
ATOM 670 C CA . LYS A 1 85 ? -7.387 -8.703 3.013 1.00 96.81 85 LYS A CA 1
ATOM 671 C C . LYS A 1 85 ? -7.030 -8.940 4.473 1.00 96.81 85 LYS A C 1
ATOM 673 O O . LYS A 1 85 ? -5.856 -9.163 4.758 1.00 96.81 85 LYS A O 1
ATOM 678 N N . LEU A 1 86 ? -8.025 -8.923 5.360 1.00 96.81 86 LEU A N 1
ATOM 679 C CA . LEU A 1 86 ? -7.837 -9.264 6.770 1.00 96.81 86 LEU A CA 1
ATOM 680 C C . LEU A 1 86 ? -7.211 -10.660 6.872 1.00 96.81 86 LEU A C 1
ATOM 682 O O . LEU A 1 86 ? -7.656 -11.597 6.199 1.00 96.81 86 LEU A O 1
ATOM 686 N N . ILE A 1 87 ? -6.154 -10.780 7.667 1.00 95.69 87 ILE A N 1
ATOM 687 C CA . ILE A 1 87 ? -5.562 -12.063 8.030 1.00 95.69 87 ILE A CA 1
ATOM 688 C C . ILE A 1 87 ? -6.343 -12.556 9.252 1.00 95.69 87 ILE A C 1
ATOM 690 O O . ILE A 1 87 ? -6.311 -11.882 10.283 1.00 95.69 87 ILE A O 1
ATOM 694 N N . PRO A 1 88 ? -7.070 -13.684 9.156 1.00 89.19 88 PRO A N 1
ATOM 695 C CA . PRO A 1 88 ? -7.787 -14.224 10.302 1.00 89.19 88 PRO A CA 1
ATOM 696 C C . PRO A 1 88 ? -6.813 -14.507 11.445 1.00 89.19 88 PRO A C 1
ATOM 698 O O . PRO A 1 88 ? -5.739 -15.067 11.212 1.00 89.19 88 PRO A O 1
ATOM 701 N N . LYS A 1 89 ? -7.192 -14.148 12.675 1.00 78.00 89 LYS A N 1
ATOM 702 C CA . LYS A 1 89 ? -6.484 -14.638 13.860 1.00 78.00 89 LYS A CA 1
ATOM 703 C C . LYS A 1 89 ? -6.615 -16.163 13.873 1.00 78.00 89 LYS A C 1
ATOM 705 O O . LYS A 1 89 ? -7.715 -16.683 13.689 1.00 78.00 89 LYS A O 1
ATOM 710 N N . VAL A 1 90 ? -5.503 -16.874 14.041 1.00 77.88 90 VAL A N 1
ATOM 711 C CA . VAL A 1 90 ? -5.561 -18.317 14.303 1.00 77.88 90 VAL A CA 1
ATOM 712 C C . VAL A 1 90 ? -6.206 -18.479 15.683 1.00 77.88 90 VAL A C 1
ATOM 714 O O . VAL A 1 90 ? -5.750 -17.808 16.607 1.00 77.88 90 VAL A O 1
ATOM 717 N N . PRO A 1 91 ? -7.262 -19.297 15.845 1.00 72.88 91 PRO A N 1
ATOM 718 C CA . PRO A 1 91 ? -7.809 -19.572 17.166 1.00 72.88 91 PRO A CA 1
ATOM 719 C C . PRO A 1 91 ? -6.720 -20.209 18.030 1.00 72.88 91 PRO A C 1
ATOM 721 O O . PRO A 1 91 ? -6.150 -21.233 17.642 1.00 72.88 91 PRO A O 1
ATOM 724 N N . GLU A 1 92 ? -6.416 -19.608 19.176 1.00 67.69 92 GLU A N 1
ATOM 725 C CA . GLU A 1 92 ? -5.610 -20.271 20.197 1.00 67.69 92 GLU A CA 1
ATOM 726 C C . GLU A 1 92 ? -6.401 -21.499 20.666 1.00 67.69 92 GLU A C 1
ATOM 728 O O . GLU A 1 92 ? -7.562 -21.394 21.063 1.00 67.69 92 GLU A O 1
ATOM 733 N N . LYS A 1 93 ? -5.813 -22.691 20.518 1.00 64.81 93 LYS A N 1
ATOM 734 C CA . LYS A 1 93 ? -6.383 -23.905 21.102 1.00 64.81 93 LYS A CA 1
ATOM 735 C C . LYS A 1 93 ? -6.113 -23.834 22.605 1.00 64.81 93 LYS A C 1
ATOM 737 O O . LYS A 1 93 ? -4.943 -23.821 22.983 1.00 64.81 93 LYS A O 1
ATOM 742 N N . PHE A 1 94 ? -7.172 -23.746 23.405 1.00 60.53 94 PHE A N 1
ATOM 743 C CA . PHE A 1 94 ? -7.117 -23.986 24.848 1.00 60.53 94 PHE A CA 1
ATOM 744 C C . PHE A 1 94 ? -7.000 -25.484 25.130 1.00 60.53 94 PHE A C 1
ATOM 746 O O . PHE A 1 94 ? -7.599 -26.269 24.355 1.00 60.53 94 PHE A O 1
#